Protein AF-A0AA44S5D1-F1 (afdb_monomer_lite)

InterPro domains:
  IPR006171 TOPRIM domain [PF01751] (2-95)
  IPR006171 TOPRIM domain [PS50880] (1-96)
  IPR013759 DNA topoisomerase, type IIA, subunit B, C-terminal [G3DSA:3.40.50.670] (1-96)
  IPR013760 DNA topoisomerase, type IIA-like domain superfamily [SSF56719] (1-96)

pLDDT: mean 89.93, std 7.05, range [59.97, 96.56]

Secondary structure (DSSP, 8-state):
-TTS-TTT-------SPPP-TTTS-HHHHTT-HHHHHHHHHH-S--GGG--GGG-S-S-EE----SSHHHHHHHHHHHHHHHHH-HHHHHTT-EE-

Foldseek 3Di:
DPPDPVVADDDDDDDDAQDQPVPDDPVVCVVDPRNVVVCVQQFPAKAPGDDPVRGPAQADEQDADPDPSRVNSVVSVVSRCCHIVVVCVVVPRYHD

Structure (mmCIF, N/CA/C/O backbone):
data_AF-A0AA44S5D1-F1
#
_entry.id   AF-A0AA44S5D1-F1
#
loop_
_atom_site.group_PDB
_atom_site.id
_atom_site.type_symbol
_atom_site.label_atom_id
_atom_site.label_alt_id
_atom_site.label_comp_id
_atom_site.label_asym_id
_atom_site.label_entity_id
_atom_site.label_seq_id
_atom_site.pdbx_PDB_ins_code
_atom_site.Cartn_x
_atom_site.Cartn_y
_atom_site.Cartn_z
_atom_site.occupancy
_atom_site.B_iso_or_equiv
_atom_site.auth_seq_id
_atom_site.auth_comp_id
_atom_site.auth_asym_id
_atom_site.auth_atom_id
_atom_site.pdbx_PDB_model_num
ATOM 1 N N . LYS A 1 1 ? 5.292 5.047 -18.216 1.00 59.97 1 LYS A N 1
ATOM 2 C CA . LYS A 1 1 ? 3.880 5.520 -18.319 1.00 59.97 1 LYS A CA 1
ATOM 3 C C . LYS A 1 1 ? 3.193 5.199 -19.661 1.00 59.97 1 LYS A C 1
ATOM 5 O O . LYS A 1 1 ? 1.981 5.347 -19.715 1.00 59.97 1 LYS A O 1
ATOM 10 N N . GLN A 1 2 ? 3.902 4.776 -20.719 1.00 71.38 2 GLN A N 1
ATOM 11 C CA . GLN A 1 2 ? 3.304 4.611 -22.059 1.00 71.38 2 GLN A CA 1
ATOM 12 C C . GLN A 1 2 ? 2.547 3.282 -22.279 1.00 71.38 2 GLN A C 1
ATOM 14 O O . GLN A 1 2 ? 1.691 3.233 -23.149 1.00 71.38 2 GLN A O 1
ATOM 19 N N . GLY A 1 3 ? 2.785 2.242 -21.467 1.00 84.88 3 GLY A N 1
ATOM 20 C CA . GLY A 1 3 ? 2.174 0.914 -21.656 1.00 84.88 3 GLY A CA 1
ATOM 21 C C . GLY A 1 3 ? 0.802 0.679 -21.010 1.00 84.88 3 GLY A C 1
ATOM 22 O O . GLY A 1 3 ? 0.286 -0.426 -21.102 1.00 84.88 3 GLY A O 1
ATOM 23 N N . ARG A 1 4 ? 0.207 1.674 -20.335 1.00 91.06 4 ARG A N 1
ATOM 24 C CA . ARG A 1 4 ? -1.077 1.491 -19.632 1.00 91.06 4 ARG A CA 1
ATOM 25 C C . ARG A 1 4 ? -2.270 1.879 -20.499 1.00 91.06 4 ARG A C 1
ATOM 27 O O . ARG A 1 4 ? -2.234 2.887 -21.209 1.00 91.06 4 ARG A O 1
ATOM 34 N N . ALA A 1 5 ? -3.384 1.184 -20.321 1.00 93.62 5 ALA A N 1
ATOM 35 C CA . ALA A 1 5 ? -4.683 1.599 -20.824 1.00 93.62 5 ALA A CA 1
ATOM 36 C C . ALA A 1 5 ? -5.216 2.785 -20.000 1.00 93.62 5 ALA A C 1
ATOM 38 O O . ALA A 1 5 ? -5.985 2.629 -19.054 1.00 93.62 5 ALA A O 1
ATOM 39 N N . ARG A 1 6 ? -4.820 4.008 -20.382 1.00 92.50 6 ARG A N 1
ATOM 40 C CA . ARG A 1 6 ? -5.115 5.257 -19.645 1.00 92.50 6 ARG A CA 1
ATOM 41 C C . ARG A 1 6 ? -6.597 5.533 -19.356 1.00 92.50 6 ARG A C 1
ATOM 43 O O . ARG A 1 6 ? -6.877 6.418 -18.563 1.00 92.50 6 ARG A O 1
ATOM 50 N N . LYS A 1 7 ? -7.518 4.837 -20.036 1.00 93.44 7 LYS A N 1
ATOM 51 C CA . LYS A 1 7 ? -8.968 4.971 -19.835 1.00 93.44 7 LYS A CA 1
ATOM 52 C C . LYS A 1 7 ? -9.419 4.448 -18.468 1.00 93.44 7 LYS A C 1
ATOM 54 O O . LYS A 1 7 ? -10.365 4.992 -17.926 1.00 93.44 7 LYS A O 1
ATOM 59 N N . PHE A 1 8 ? -8.765 3.408 -17.946 1.00 93.50 8 PHE A N 1
ATOM 60 C CA . PHE A 1 8 ? -9.173 2.747 -16.699 1.00 93.50 8 PHE A CA 1
ATOM 61 C C . PHE A 1 8 ? -7.999 2.360 -15.785 1.00 93.50 8 PHE A C 1
ATOM 63 O O . PHE A 1 8 ? -8.220 1.948 -14.655 1.00 93.50 8 PHE A O 1
ATOM 70 N N . GLN A 1 9 ? -6.749 2.488 -16.247 1.00 95.62 9 GLN A N 1
ATOM 71 C CA . GLN A 1 9 ? -5.562 2.185 -15.446 1.00 95.62 9 GLN A CA 1
ATOM 72 C C . GLN A 1 9 ? -4.883 3.466 -14.955 1.00 95.62 9 GLN A C 1
ATOM 74 O O . GLN A 1 9 ? -4.329 4.243 -15.747 1.00 95.62 9 GLN A O 1
ATOM 79 N N . ALA A 1 10 ? -4.864 3.641 -13.636 1.00 94.69 10 ALA A N 1
ATOM 80 C CA . ALA A 1 10 ? -4.005 4.597 -12.950 1.00 94.69 10 ALA A CA 1
ATOM 81 C C . ALA A 1 10 ? -2.639 3.964 -12.621 1.00 94.69 10 ALA A C 1
ATOM 83 O O . ALA A 1 10 ? -2.487 2.748 -12.609 1.00 94.69 10 ALA A O 1
ATOM 84 N N . ILE A 1 11 ? -1.615 4.796 -12.403 1.00 93.88 11 ILE A N 1
ATOM 85 C CA . ILE A 1 11 ? -0.318 4.345 -11.867 1.00 93.88 11 ILE A CA 1
ATOM 86 C C . ILE A 1 11 ? 0.065 5.309 -10.760 1.00 93.88 11 ILE A C 1
ATOM 88 O O . ILE A 1 11 ? 0.226 6.501 -11.040 1.00 93.88 11 ILE A O 1
ATOM 92 N N . LEU A 1 12 ? 0.266 4.764 -9.564 1.00 93.69 12 LEU A N 1
ATOM 93 C CA . LEU A 1 12 ? 0.838 5.454 -8.422 1.00 93.69 12 LEU A CA 1
ATOM 94 C C . LEU A 1 12 ? 2.282 4.960 -8.223 1.00 93.69 12 LEU A C 1
ATOM 96 O O . LEU A 1 12 ? 2.475 3.838 -7.761 1.00 93.69 12 LEU A O 1
ATOM 100 N N . PRO A 1 13 ? 3.302 5.734 -8.635 1.00 92.25 13 PRO A N 1
ATOM 101 C CA . PRO A 1 13 ? 4.686 5.360 -8.389 1.00 92.25 13 PRO A CA 1
ATOM 102 C C . PRO A 1 13 ? 5.035 5.626 -6.924 1.00 92.25 13 PRO A C 1
ATOM 104 O O . PRO A 1 13 ? 4.967 6.775 -6.493 1.00 92.25 13 PRO A O 1
ATOM 107 N N . LEU A 1 14 ? 5.450 4.590 -6.201 1.00 89.75 14 LEU A N 1
ATOM 108 C CA . LEU A 1 14 ? 5.967 4.738 -4.842 1.00 89.75 14 LEU A CA 1
ATOM 109 C C . LEU A 1 14 ? 7.444 5.122 -4.888 1.00 89.75 14 LEU A C 1
ATOM 111 O O . LEU A 1 14 ? 8.208 4.568 -5.686 1.00 89.75 14 LEU A O 1
ATOM 115 N N . ARG A 1 15 ? 7.859 6.076 -4.052 1.00 84.31 15 ARG A N 1
ATOM 116 C CA . ARG A 1 15 ? 9.266 6.488 -3.957 1.00 84.31 15 ARG A CA 1
ATOM 117 C C . ARG A 1 15 ? 9.883 6.024 -2.645 1.00 84.31 15 ARG A C 1
ATOM 119 O O . ARG A 1 15 ? 9.409 6.343 -1.561 1.00 84.31 15 ARG A O 1
ATOM 126 N N . GLY A 1 16 ? 11.011 5.325 -2.752 1.00 79.56 16 GLY A N 1
ATOM 127 C CA . GLY A 1 16 ? 11.739 4.817 -1.591 1.00 79.56 16 GLY A CA 1
ATOM 128 C C . GLY A 1 16 ? 11.056 3.621 -0.922 1.00 79.56 16 GLY A C 1
ATOM 129 O O . GLY A 1 16 ? 10.133 3.015 -1.462 1.00 79.56 16 GLY A O 1
ATOM 130 N N . LYS A 1 17 ? 11.557 3.239 0.258 1.00 80.38 17 LYS A N 1
ATOM 131 C CA . LYS A 1 17 ? 10.997 2.122 1.030 1.00 80.38 17 LYS A CA 1
ATOM 132 C C . LYS A 1 17 ? 9.743 2.587 1.768 1.00 80.38 17 LYS A C 1
ATOM 134 O O . LYS A 1 17 ? 9.800 3.545 2.537 1.00 80.38 17 LYS A O 1
ATOM 139 N N . VAL A 1 18 ? 8.634 1.879 1.555 1.00 89.19 18 VAL A N 1
ATOM 140 C CA . VAL A 1 18 ? 7.369 2.102 2.271 1.00 89.19 18 VAL A CA 1
ATOM 141 C C . VAL A 1 18 ? 7.607 1.966 3.779 1.00 89.19 18 VAL A C 1
ATOM 143 O O . VAL A 1 18 ? 8.341 1.085 4.230 1.00 89.19 18 VAL A O 1
ATOM 146 N N . ILE A 1 19 ? 7.006 2.846 4.580 1.00 93.19 19 ILE A N 1
ATOM 147 C CA . ILE A 1 19 ? 7.129 2.773 6.038 1.00 93.19 19 ILE A CA 1
ATOM 148 C C . ILE A 1 19 ? 6.536 1.455 6.556 1.00 93.19 19 ILE A C 1
ATOM 150 O O . ILE A 1 19 ? 5.444 1.046 6.165 1.00 93.19 19 ILE A O 1
ATOM 154 N N . ASN A 1 20 ? 7.240 0.779 7.466 1.00 94.31 20 ASN A N 1
ATOM 155 C CA . ASN A 1 20 ? 6.706 -0.417 8.108 1.00 94.31 20 ASN A CA 1
ATOM 156 C C . ASN A 1 20 ? 5.631 -0.025 9.129 1.00 94.31 20 ASN A C 1
ATOM 158 O O . ASN A 1 20 ? 5.932 0.343 10.266 1.00 94.31 20 ASN A O 1
ATOM 162 N N . THR A 1 21 ? 4.372 -0.148 8.725 1.00 93.50 21 THR A N 1
ATOM 163 C CA . THR A 1 21 ? 3.207 0.247 9.522 1.00 93.50 21 THR A CA 1
ATOM 164 C C . THR A 1 21 ? 2.920 -0.672 10.712 1.00 93.50 21 THR A C 1
ATOM 166 O O . THR A 1 21 ? 2.157 -0.301 11.598 1.00 93.50 21 THR A O 1
ATOM 169 N N . ALA A 1 22 ? 3.550 -1.849 10.791 1.00 93.06 22 ALA A N 1
ATOM 170 C CA . ALA A 1 22 ? 3.487 -2.687 11.988 1.00 93.06 22 ALA A CA 1
ATOM 171 C C . ALA A 1 22 ? 4.412 -2.184 13.110 1.00 93.06 22 ALA A C 1
ATOM 173 O O . ALA A 1 22 ? 4.145 -2.451 14.279 1.00 93.06 22 ALA A O 1
ATOM 174 N N . LYS A 1 23 ? 5.497 -1.473 12.767 1.00 93.69 23 LYS A N 1
ATOM 175 C CA . LYS A 1 23 ? 6.474 -0.938 13.735 1.00 93.69 23 LYS A CA 1
ATOM 176 C C . LYS A 1 23 ? 6.316 0.559 13.996 1.00 93.69 23 LYS A C 1
ATOM 178 O O . LYS A 1 23 ? 6.664 1.024 15.079 1.00 93.69 23 LYS A O 1
ATOM 183 N N . ALA A 1 24 ? 5.854 1.316 13.005 1.00 94.06 24 ALA A N 1
ATOM 184 C CA . ALA A 1 24 ? 5.701 2.760 13.105 1.00 94.06 24 ALA A CA 1
ATOM 185 C C . ALA A 1 24 ? 4.505 3.151 13.985 1.00 94.06 24 ALA A C 1
ATOM 187 O O . ALA A 1 24 ? 3.494 2.450 14.046 1.00 94.06 24 ALA A O 1
ATOM 188 N N . LYS A 1 25 ? 4.607 4.302 14.657 1.00 92.56 25 LYS A N 1
ATOM 189 C CA . LYS A 1 25 ? 3.486 4.863 15.417 1.00 92.56 25 LYS A CA 1
ATOM 190 C C . LYS A 1 25 ? 2.476 5.482 14.455 1.00 92.56 25 LYS A C 1
ATOM 192 O O . LYS A 1 25 ? 2.857 6.020 13.418 1.00 92.56 25 LYS A O 1
ATOM 197 N N . MET A 1 26 ? 1.199 5.498 14.842 1.00 87.44 26 MET A N 1
ATOM 198 C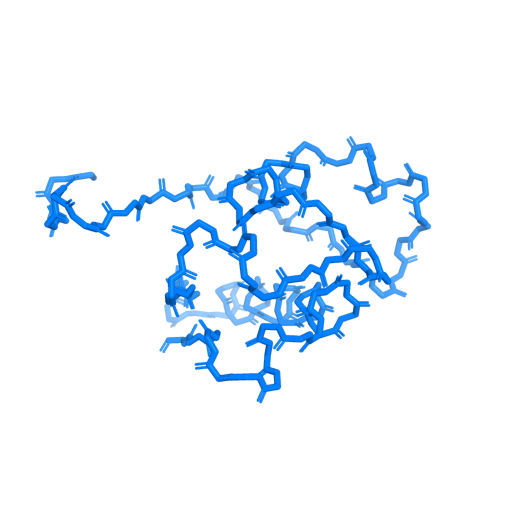 CA . MET A 1 26 ? 0.122 6.097 14.038 1.00 87.44 26 MET A CA 1
ATOM 199 C C . MET A 1 26 ? 0.449 7.528 13.583 1.00 87.44 26 MET A C 1
ATOM 201 O O . MET A 1 26 ? 0.261 7.866 12.421 1.00 87.44 26 MET A O 1
ATOM 205 N N . ALA A 1 27 ? 1.006 8.351 14.477 1.00 89.50 27 ALA A N 1
ATOM 206 C CA . ALA A 1 27 ? 1.384 9.726 14.159 1.00 89.50 27 ALA A CA 1
ATOM 207 C C . ALA A 1 27 ? 2.451 9.828 13.052 1.00 89.50 27 ALA A C 1
ATOM 209 O O . ALA A 1 27 ? 2.430 10.786 12.287 1.00 89.50 27 ALA A O 1
ATOM 210 N N . ASP A 1 2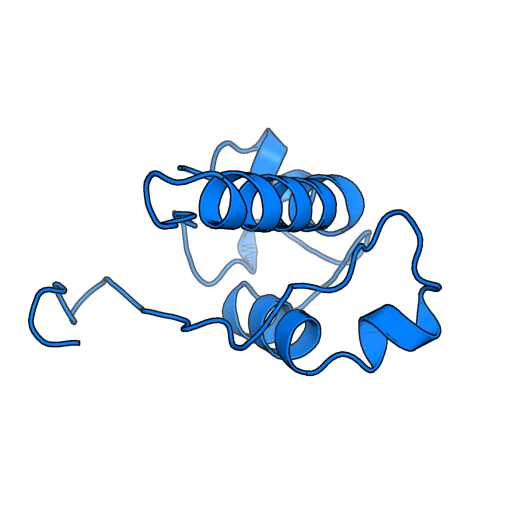8 ? 3.363 8.859 12.954 1.00 92.44 28 ASP A N 1
ATOM 211 C CA . ASP A 1 28 ? 4.403 8.835 11.920 1.00 92.44 28 ASP A CA 1
ATOM 212 C C . ASP A 1 28 ? 3.843 8.312 10.593 1.00 92.44 28 ASP A C 1
ATOM 214 O O . ASP A 1 28 ? 4.191 8.813 9.527 1.00 92.44 28 ASP A O 1
ATOM 218 N N . ILE A 1 29 ? 2.923 7.344 10.662 1.00 90.69 29 ILE A N 1
ATOM 219 C CA . ILE A 1 29 ? 2.215 6.796 9.498 1.00 90.69 29 ILE A CA 1
ATOM 220 C C . ILE A 1 29 ? 1.377 7.889 8.825 1.00 90.69 29 ILE A C 1
ATOM 222 O O . ILE A 1 29 ? 1.492 8.080 7.620 1.00 90.69 29 ILE A O 1
ATOM 226 N N . LEU A 1 30 ? 0.611 8.659 9.604 1.00 85.81 30 LEU A N 1
ATOM 227 C CA . LEU A 1 30 ? -0.208 9.771 9.101 1.00 85.81 30 LEU A CA 1
ATOM 228 C C . LEU A 1 30 ? 0.616 10.977 8.625 1.00 85.81 30 LEU A C 1
ATOM 230 O O . LEU A 1 30 ? 0.092 11.848 7.940 1.00 85.81 30 LEU A O 1
ATOM 234 N N . LYS A 1 31 ? 1.901 11.062 8.982 1.00 90.62 31 LYS A N 1
ATOM 235 C CA . LYS A 1 31 ? 2.825 12.073 8.443 1.00 90.62 31 LYS A CA 1
ATOM 236 C C . LYS A 1 31 ? 3.544 11.599 7.183 1.00 90.62 31 LYS A C 1
ATOM 238 O O . LYS A 1 31 ? 4.200 12.405 6.529 1.00 90.62 31 LYS A O 1
ATOM 243 N N . ASN A 1 32 ? 3.461 10.313 6.848 1.00 92.06 32 ASN A N 1
ATOM 244 C CA . ASN A 1 32 ? 4.154 9.769 5.696 1.00 92.06 32 ASN A CA 1
ATOM 245 C C . ASN A 1 32 ? 3.415 10.137 4.401 1.00 92.06 32 ASN A C 1
ATOM 247 O O . ASN A 1 32 ? 2.258 9.770 4.202 1.00 92.06 32 ASN A O 1
ATOM 251 N N . GLU A 1 33 ? 4.103 10.848 3.509 1.00 91.12 33 GLU A N 1
ATOM 252 C CA . GLU A 1 33 ? 3.524 11.339 2.254 1.00 91.12 33 GLU A CA 1
ATOM 253 C C . GLU A 1 33 ? 3.065 10.206 1.326 1.00 91.12 33 GLU A C 1
ATOM 255 O O . GLU A 1 33 ? 2.005 10.320 0.714 1.00 91.12 33 GLU A O 1
ATOM 260 N N . GLU A 1 34 ? 3.804 9.095 1.256 1.00 90.75 34 GLU A N 1
ATOM 261 C CA . GLU A 1 34 ? 3.456 7.946 0.407 1.00 90.75 34 GLU A CA 1
ATOM 262 C C . GLU A 1 34 ? 2.187 7.249 0.916 1.00 90.75 34 GLU A C 1
ATOM 264 O O . GLU A 1 34 ? 1.274 6.979 0.136 1.00 90.75 34 GLU A O 1
ATOM 269 N N . ILE A 1 35 ? 2.079 7.025 2.233 1.00 91.00 35 ILE A N 1
ATOM 270 C CA . ILE A 1 35 ? 0.864 6.474 2.854 1.00 91.00 35 ILE A CA 1
ATOM 271 C C . ILE A 1 35 ? -0.335 7.402 2.623 1.00 91.00 35 ILE A C 1
ATOM 273 O O . ILE A 1 35 ? -1.380 6.942 2.166 1.00 91.00 35 ILE A O 1
ATOM 277 N N . ASN A 1 36 ? -0.184 8.704 2.879 1.00 89.69 36 ASN A N 1
ATOM 278 C CA . ASN A 1 36 ? -1.258 9.678 2.666 1.00 89.69 36 ASN A CA 1
ATOM 279 C C . ASN A 1 36 ? -1.694 9.741 1.202 1.00 89.69 36 ASN A C 1
ATOM 281 O O . ASN A 1 36 ? -2.887 9.804 0.909 1.00 89.69 36 ASN A O 1
ATOM 285 N N . THR A 1 37 ? -0.736 9.679 0.278 1.00 91.50 37 THR A N 1
ATOM 286 C CA . THR A 1 37 ? -1.025 9.658 -1.156 1.00 91.50 37 THR A CA 1
ATOM 287 C C . THR A 1 37 ? -1.780 8.388 -1.536 1.00 91.50 37 THR A C 1
ATOM 289 O O . THR A 1 37 ? -2.745 8.471 -2.294 1.00 91.50 37 THR A O 1
ATOM 292 N N . MET A 1 38 ? -1.398 7.222 -1.002 1.00 91.62 38 MET A N 1
ATOM 293 C CA . MET A 1 38 ? -2.136 5.975 -1.226 1.00 91.62 38 MET A CA 1
ATOM 294 C C . MET A 1 38 ? -3.572 6.073 -0.719 1.00 91.62 38 MET A C 1
ATOM 296 O O . MET A 1 38 ? -4.485 5.819 -1.497 1.00 91.62 38 MET A O 1
ATOM 300 N N . ILE A 1 39 ? -3.771 6.495 0.533 1.00 89.44 39 ILE A N 1
ATOM 301 C CA . ILE A 1 39 ? -5.102 6.670 1.134 1.00 89.44 39 ILE A CA 1
ATOM 302 C C . ILE A 1 39 ? -5.959 7.573 0.247 1.00 89.44 39 ILE A C 1
ATOM 304 O O . ILE A 1 39 ? -7.014 7.160 -0.219 1.00 89.44 39 ILE A O 1
ATOM 308 N N . TYR A 1 40 ? -5.455 8.765 -0.078 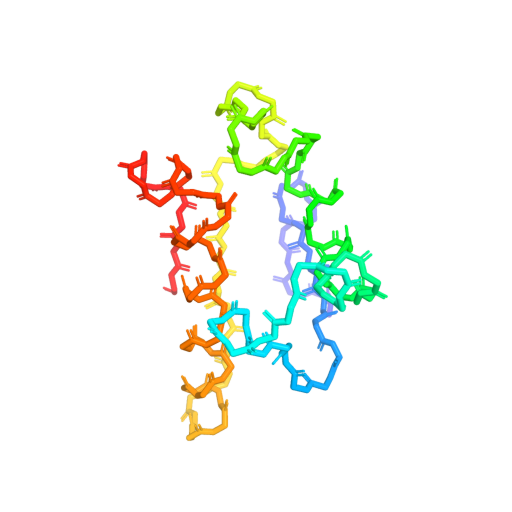1.00 89.38 40 TYR A N 1
ATOM 309 C CA . TYR A 1 40 ? -6.175 9.732 -0.902 1.00 89.38 40 TYR A CA 1
ATOM 310 C C . TYR A 1 40 ? -6.583 9.168 -2.272 1.00 89.38 40 TYR A C 1
ATOM 312 O O . TYR A 1 40 ? -7.677 9.447 -2.757 1.00 89.38 40 TYR A O 1
ATOM 320 N N . ASN A 1 41 ? -5.716 8.371 -2.906 1.00 90.81 41 ASN A N 1
ATOM 321 C CA . ASN A 1 41 ? -6.024 7.771 -4.202 1.00 90.81 41 ASN A CA 1
ATOM 322 C C . ASN A 1 41 ? -7.013 6.608 -4.084 1.00 90.81 41 ASN A C 1
ATOM 324 O O . ASN A 1 41 ? -7.872 6.478 -4.949 1.00 90.81 41 ASN A O 1
ATOM 328 N N . ILE A 1 42 ? -6.903 5.768 -3.056 1.00 90.38 42 ILE A N 1
ATOM 329 C CA . ILE A 1 42 ? -7.769 4.596 -2.873 1.00 90.38 42 ILE A CA 1
ATOM 330 C C . ILE A 1 42 ? -9.214 5.020 -2.610 1.00 90.38 42 ILE A C 1
ATOM 332 O O . ILE A 1 42 ? -10.121 4.418 -3.173 1.00 90.38 42 ILE A O 1
ATOM 336 N N . GLY A 1 43 ? -9.417 6.065 -1.816 1.00 84.31 43 GLY A N 1
ATOM 337 C CA . GLY A 1 43 ? -10.734 6.560 -1.426 1.00 84.31 43 GLY A CA 1
ATOM 338 C C . GLY A 1 43 ? -10.659 7.239 -0.058 1.00 84.31 43 GLY A C 1
ATOM 339 O O . GLY A 1 43 ? -9.735 6.963 0.711 1.00 84.31 43 GLY A O 1
ATOM 340 N N . PRO A 1 44 ? -11.577 8.163 0.262 1.00 70.38 44 PRO A N 1
ATOM 341 C CA . PRO A 1 44 ? -11.611 8.778 1.582 1.00 70.38 44 PRO A CA 1
ATOM 342 C C . PRO A 1 44 ? -11.852 7.720 2.673 1.00 70.38 44 PRO A C 1
ATOM 344 O O . PRO A 1 44 ? -12.621 6.784 2.488 1.00 70.38 44 PRO A O 1
ATOM 347 N N . GLY A 1 45 ? -11.196 7.888 3.823 1.00 68.50 45 GLY A N 1
ATOM 348 C CA . GLY A 1 45 ? -11.326 6.989 4.975 1.00 68.50 45 GLY A CA 1
ATOM 349 C C . GLY A 1 45 ? -10.106 6.087 5.194 1.00 68.50 45 GLY A C 1
ATOM 350 O O . GLY A 1 45 ? -9.403 5.696 4.266 1.00 68.50 45 GLY A O 1
ATOM 351 N N . VAL A 1 46 ? -9.820 5.783 6.462 1.00 69.19 46 VAL A N 1
ATOM 352 C CA . VAL A 1 46 ? -8.768 4.843 6.884 1.00 69.19 46 VAL A CA 1
ATOM 353 C C . VAL A 1 46 ? -9.268 4.091 8.106 1.00 69.19 46 VAL A C 1
ATOM 355 O O . VAL A 1 46 ? -9.863 4.680 9.006 1.00 69.19 46 VAL A O 1
ATOM 358 N N . GLY A 1 47 ? -8.970 2.800 8.192 1.00 72.31 47 GLY A N 1
ATOM 359 C CA . GLY A 1 47 ? -9.314 1.992 9.352 1.00 72.31 47 GLY A CA 1
ATOM 360 C C . GLY A 1 47 ? -10.820 1.790 9.463 1.00 72.31 47 GLY A C 1
ATOM 361 O O . GLY A 1 47 ? -11.425 1.201 8.574 1.00 72.31 47 GLY A O 1
ATOM 362 N N . ALA A 1 48 ? -11.406 2.243 10.573 1.00 72.88 48 ALA A N 1
ATOM 363 C CA . ALA A 1 48 ? -12.821 2.029 10.877 1.00 72.88 48 ALA A CA 1
ATOM 364 C C . ALA A 1 48 ? -13.771 2.887 10.025 1.00 72.88 48 ALA A C 1
ATOM 366 O O . ALA A 1 48 ? -14.928 2.516 9.866 1.00 72.88 48 ALA A O 1
ATOM 367 N N . ASP A 1 49 ? -13.277 3.994 9.466 1.00 76.00 49 ASP A N 1
ATOM 368 C CA . ASP A 1 49 ? -14.088 4.955 8.710 1.00 76.00 49 ASP A CA 1
ATOM 369 C C . ASP A 1 49 ? -14.067 4.694 7.193 1.00 76.00 49 ASP A C 1
ATOM 371 O O . ASP A 1 49 ? -14.606 5.483 6.425 1.00 76.00 49 ASP A O 1
ATOM 375 N N . PHE A 1 50 ? -13.396 3.629 6.738 1.00 82.19 50 PHE A N 1
ATOM 376 C CA . PHE A 1 50 ? -13.304 3.300 5.316 1.00 82.19 50 PHE A CA 1
ATOM 377 C C . PHE A 1 50 ? -14.448 2.370 4.885 1.00 82.19 50 PHE A C 1
ATOM 379 O O . PHE A 1 50 ? -14.553 1.244 5.383 1.00 82.19 50 PHE A O 1
ATOM 386 N N . SER A 1 51 ? -15.248 2.817 3.912 1.00 83.75 51 SER A N 1
ATOM 387 C CA . SER A 1 51 ? -16.293 2.019 3.259 1.00 83.75 51 SER A CA 1
ATOM 388 C C . SER A 1 51 ? -15.834 1.536 1.886 1.00 83.75 51 SER A C 1
ATOM 390 O O . SER A 1 51 ? -15.136 2.248 1.167 1.00 83.75 51 SER A O 1
ATOM 392 N N . ILE A 1 52 ? -16.239 0.326 1.494 1.00 87.00 52 ILE A N 1
ATOM 393 C CA . ILE A 1 52 ? -15.870 -0.238 0.187 1.00 87.00 52 ILE A CA 1
ATOM 394 C C . ILE A 1 52 ? -16.515 0.542 -0.969 1.00 87.00 52 ILE A C 1
ATOM 396 O O . ILE A 1 52 ? -15.940 0.660 -2.047 1.00 87.00 52 ILE A O 1
ATOM 400 N N . GLU A 1 53 ? -17.685 1.124 -0.722 1.00 86.94 53 GLU A N 1
ATOM 401 C CA . GLU A 1 53 ? -18.459 1.926 -1.667 1.00 86.94 53 GLU A CA 1
ATOM 402 C C . GLU A 1 53 ? -17.759 3.242 -2.030 1.00 86.94 53 GLU A C 1
ATOM 404 O O . GLU A 1 53 ? -17.997 3.780 -3.110 1.00 86.94 53 GLU A O 1
ATOM 409 N N . ASP A 1 54 ? -16.869 3.727 -1.160 1.00 83.31 54 ASP A N 1
ATOM 410 C CA . ASP A 1 54 ? -16.087 4.949 -1.362 1.00 83.31 54 ASP A CA 1
ATOM 411 C C . ASP A 1 54 ? -14.758 4.687 -2.097 1.00 83.31 54 ASP A C 1
ATOM 413 O O . ASP A 1 54 ? -13.981 5.614 -2.350 1.00 83.31 54 ASP A O 1
ATOM 417 N N . ALA A 1 55 ? -14.467 3.429 -2.450 1.00 91.00 55 ALA A N 1
ATOM 418 C CA . ALA A 1 55 ? -13.251 3.074 -3.164 1.00 91.00 55 ALA A CA 1
ATOM 419 C C . ALA A 1 55 ? -13.276 3.605 -4.609 1.00 91.00 55 ALA A C 1
ATOM 421 O O . ALA A 1 55 ? -14.143 3.276 -5.417 1.00 91.00 55 ALA A O 1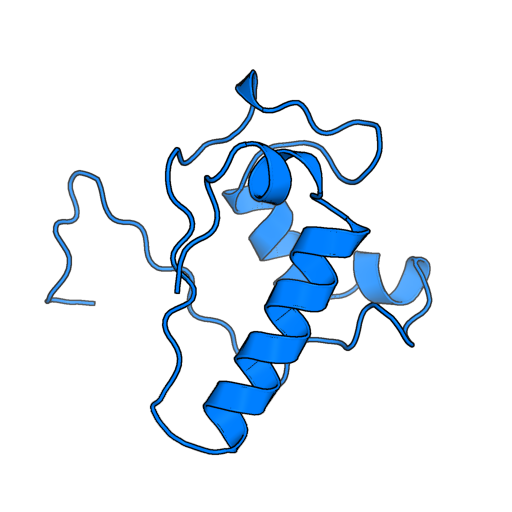
ATOM 422 N N . ASN A 1 56 ? -12.246 4.362 -4.982 1.00 92.94 56 ASN A N 1
ATOM 423 C CA . ASN A 1 56 ? -12.066 4.886 -6.339 1.00 92.94 56 ASN A CA 1
ATOM 424 C C . ASN A 1 56 ? -11.693 3.798 -7.361 1.00 92.94 56 ASN A C 1
ATOM 426 O O . ASN A 1 56 ? -11.761 4.031 -8.571 1.00 92.94 56 ASN A O 1
ATOM 430 N N . TYR A 1 57 ? -11.240 2.632 -6.890 1.00 94.25 57 TYR A N 1
ATOM 431 C CA . TYR A 1 57 ? -10.754 1.544 -7.730 1.00 94.25 57 TYR A CA 1
ATOM 432 C C . TYR A 1 57 ? -11.294 0.196 -7.253 1.00 94.25 57 TYR A C 1
ATOM 434 O O . TYR A 1 57 ? -11.070 -0.199 -6.115 1.00 94.25 57 TYR A O 1
ATOM 442 N N . ASP A 1 58 ? -11.890 -0.555 -8.180 1.00 93.69 58 ASP A N 1
ATOM 443 C CA . ASP A 1 58 ? -12.280 -1.957 -7.971 1.00 93.69 58 ASP A CA 1
ATOM 444 C C . ASP A 1 58 ? -11.064 -2.893 -7.856 1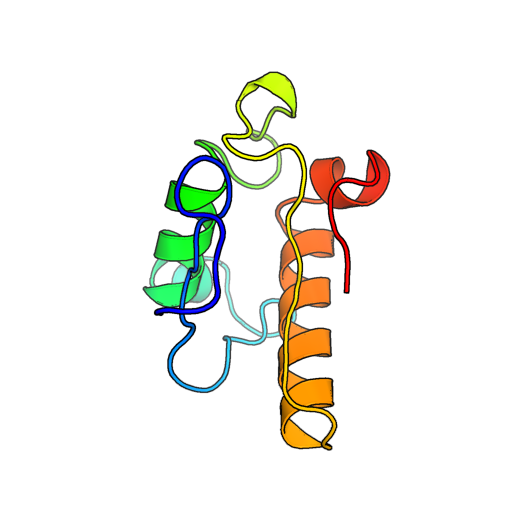.00 93.69 58 ASP A C 1
ATOM 446 O O . ASP A 1 58 ? -11.141 -3.975 -7.285 1.00 93.69 58 ASP A O 1
ATOM 450 N N . LYS A 1 59 ? -9.912 -2.506 -8.418 1.00 95.31 59 LYS A N 1
ATOM 451 C CA . LYS A 1 59 ? -8.700 -3.332 -8.396 1.00 95.31 59 LYS A CA 1
ATOM 452 C C . LYS A 1 59 ? -7.483 -2.506 -8.038 1.00 95.31 59 LYS A C 1
ATOM 454 O O . LYS A 1 59 ? -7.106 -1.587 -8.766 1.00 95.31 59 LYS A O 1
ATOM 459 N N . ILE A 1 60 ? -6.832 -2.902 -6.955 1.00 95.69 60 ILE A N 1
ATOM 460 C CA . ILE A 1 60 ? -5.526 -2.416 -6.532 1.00 95.69 60 ILE A CA 1
ATOM 461 C C . ILE A 1 60 ? -4.516 -3.506 -6.860 1.00 95.69 60 ILE A C 1
ATOM 463 O O . ILE A 1 60 ? -4.598 -4.601 -6.319 1.00 95.69 60 ILE A O 1
ATOM 467 N N . ILE A 1 61 ? -3.569 -3.214 -7.749 1.00 96.56 61 ILE A N 1
ATOM 468 C CA . ILE A 1 61 ? -2.559 -4.179 -8.198 1.00 96.56 61 ILE A CA 1
ATOM 469 C C . ILE A 1 61 ? -1.194 -3.738 -7.669 1.00 96.56 61 ILE A C 1
ATOM 471 O O . ILE A 1 61 ? -0.713 -2.654 -8.015 1.00 96.56 61 ILE A O 1
ATOM 475 N N . ILE A 1 62 ? -0.575 -4.571 -6.833 1.00 95.62 62 ILE A N 1
ATOM 476 C CA . ILE A 1 62 ? 0.769 -4.359 -6.296 1.00 95.62 62 ILE A CA 1
ATOM 477 C C . ILE A 1 62 ? 1.782 -4.907 -7.298 1.00 95.62 62 ILE A C 1
ATOM 479 O O . ILE A 1 62 ? 2.096 -6.089 -7.308 1.00 95.62 62 ILE A O 1
ATOM 483 N N . MET A 1 63 ? 2.323 -4.020 -8.127 1.00 94.88 63 MET A N 1
ATOM 484 C CA . MET A 1 63 ? 3.307 -4.384 -9.143 1.00 94.88 63 MET A CA 1
ATOM 485 C C . MET A 1 63 ? 4.710 -3.953 -8.702 1.00 94.88 63 MET A C 1
ATOM 487 O O . MET A 1 63 ? 5.047 -2.769 -8.766 1.00 94.88 63 MET A O 1
ATOM 491 N N . THR A 1 64 ? 5.517 -4.912 -8.251 1.00 93.12 64 THR A N 1
ATOM 492 C CA . THR A 1 64 ? 6.920 -4.720 -7.840 1.00 93.12 64 THR A CA 1
ATOM 493 C C . THR A 1 64 ? 7.873 -5.525 -8.719 1.00 93.12 64 THR A C 1
ATOM 495 O O . THR A 1 64 ? 7.455 -6.480 -9.372 1.00 93.12 64 THR A O 1
ATOM 498 N N . ASP A 1 65 ? 9.160 -5.183 -8.691 1.00 93.19 65 ASP A N 1
ATOM 499 C CA . ASP A 1 65 ? 10.190 -5.942 -9.401 1.00 93.19 65 ASP A CA 1
ATOM 500 C C . ASP A 1 65 ? 10.327 -7.383 -8.863 1.00 93.19 65 ASP A C 1
ATOM 502 O O . ASP A 1 65 ? 10.091 -7.631 -7.674 1.00 93.19 65 ASP A O 1
ATOM 506 N N . PRO A 1 66 ? 10.700 -8.354 -9.720 1.00 94.31 66 PRO A N 1
ATOM 507 C CA . PRO A 1 66 ? 10.835 -9.764 -9.356 1.00 94.31 66 PRO A CA 1
ATOM 508 C C . PRO A 1 66 ? 12.172 -10.049 -8.645 1.00 94.31 66 PRO A C 1
ATOM 510 O O . PRO A 1 66 ? 12.912 -10.956 -9.026 1.00 94.31 66 PRO A O 1
ATOM 513 N N . ASP A 1 67 ? 12.495 -9.262 -7.622 1.00 95.50 67 ASP A N 1
ATOM 514 C CA . ASP A 1 67 ? 13.709 -9.387 -6.818 1.00 95.50 67 ASP A CA 1
ATOM 515 C C . ASP A 1 67 ? 13.415 -9.309 -5.306 1.00 95.50 67 ASP A C 1
ATOM 517 O O . ASP A 1 67 ? 12.267 -9.236 -4.854 1.00 95.50 67 ASP A O 1
ATOM 521 N N . THR A 1 68 ? 14.469 -9.378 -4.492 1.00 94.81 68 THR A N 1
ATOM 522 C CA . THR A 1 68 ? 14.350 -9.382 -3.029 1.00 94.81 68 THR A CA 1
ATOM 523 C C . THR A 1 68 ? 13.867 -8.052 -2.454 1.00 94.81 68 THR A C 1
ATOM 525 O O . THR A 1 68 ? 13.182 -8.049 -1.429 1.00 94.81 68 THR A O 1
ATOM 528 N N . ASP A 1 69 ? 14.207 -6.924 -3.082 1.00 91.94 69 ASP A N 1
ATOM 529 C CA . ASP A 1 69 ? 13.749 -5.609 -2.629 1.00 91.94 69 ASP A CA 1
ATOM 530 C C . ASP A 1 69 ? 12.273 -5.397 -3.000 1.00 91.94 69 ASP A C 1
ATOM 532 O O . ASP A 1 69 ? 11.501 -4.897 -2.176 1.00 91.94 69 ASP A O 1
ATOM 536 N N . GLY A 1 70 ? 11.848 -5.871 -4.175 1.00 93.12 70 GLY A N 1
ATOM 537 C CA . GLY A 1 70 ? 10.449 -5.940 -4.584 1.00 93.12 70 GLY A CA 1
ATOM 538 C C . GLY A 1 70 ? 9.612 -6.780 -3.621 1.00 93.12 70 GLY A C 1
ATOM 539 O O . GLY A 1 70 ? 8.605 -6.295 -3.104 1.00 93.12 70 GLY A O 1
ATOM 540 N N . ALA A 1 71 ? 10.075 -7.983 -3.262 1.00 94.12 71 ALA A N 1
ATOM 541 C CA . ALA A 1 71 ? 9.422 -8.829 -2.256 1.00 94.12 71 ALA A CA 1
ATOM 542 C C . ALA A 1 71 ? 9.302 -8.147 -0.876 1.00 94.12 71 ALA A C 1
ATOM 544 O O . ALA A 1 71 ? 8.301 -8.307 -0.165 1.00 94.12 71 ALA A O 1
ATOM 545 N N . HIS A 1 72 ? 10.296 -7.341 -0.492 1.00 93.81 72 HIS A N 1
ATOM 546 C CA . HIS A 1 72 ? 10.244 -6.566 0.744 1.00 93.81 72 HIS A CA 1
ATOM 547 C C . HIS A 1 72 ? 9.201 -5.439 0.675 1.00 93.81 72 HIS A C 1
ATOM 549 O O . HIS A 1 72 ? 8.385 -5.318 1.591 1.00 93.81 72 HIS A O 1
ATOM 555 N N . ILE A 1 73 ? 9.168 -4.652 -0.407 1.00 94.19 73 ILE A N 1
ATOM 556 C CA . ILE A 1 73 ? 8.151 -3.604 -0.622 1.00 94.19 73 ILE A CA 1
ATOM 557 C C . ILE A 1 73 ? 6.748 -4.211 -0.632 1.00 94.19 73 ILE A C 1
ATOM 559 O O . ILE A 1 73 ? 5.842 -3.705 0.029 1.00 94.19 73 ILE A O 1
ATOM 563 N N . HIS A 1 74 ? 6.590 -5.333 -1.324 1.00 93.38 74 HIS A N 1
ATOM 564 C CA . HIS A 1 74 ? 5.350 -6.088 -1.398 1.00 93.38 74 HIS A CA 1
ATOM 565 C C . HIS A 1 74 ? 4.843 -6.473 0.005 1.00 93.38 74 HIS A C 1
ATOM 567 O O . HIS A 1 74 ? 3.697 -6.187 0.355 1.00 93.38 74 HIS A O 1
ATOM 573 N N . THR A 1 75 ? 5.714 -7.008 0.865 1.00 95.19 75 THR A N 1
ATOM 574 C CA . THR A 1 75 ? 5.360 -7.342 2.256 1.00 95.19 75 THR A CA 1
ATOM 575 C C . THR A 1 75 ? 4.920 -6.112 3.061 1.00 95.19 75 THR A C 1
ATOM 577 O O . THR A 1 75 ? 3.963 -6.178 3.839 1.00 95.19 75 THR A O 1
ATOM 580 N N . LEU A 1 76 ? 5.590 -4.970 2.878 1.00 95.62 76 LEU A N 1
ATOM 581 C CA . LEU A 1 76 ? 5.250 -3.719 3.566 1.00 95.62 76 LEU A CA 1
ATOM 582 C C . LEU A 1 76 ? 3.874 -3.191 3.137 1.00 95.62 76 LEU A C 1
ATOM 584 O O . LEU A 1 76 ? 3.087 -2.771 3.988 1.00 95.62 76 LEU A O 1
ATOM 588 N N . LEU A 1 77 ? 3.559 -3.269 1.843 1.00 95.44 77 LEU A N 1
ATOM 589 C CA . LEU A 1 77 ? 2.261 -2.866 1.303 1.00 95.44 77 LEU A CA 1
ATOM 590 C C . LEU A 1 77 ? 1.133 -3.772 1.791 1.00 95.44 77 LEU A C 1
ATOM 592 O O . LEU A 1 77 ? 0.130 -3.265 2.288 1.00 95.44 77 LEU A O 1
ATOM 596 N N . LEU A 1 78 ? 1.310 -5.096 1.740 1.00 95.25 78 LEU A N 1
ATOM 597 C CA . LEU A 1 78 ? 0.322 -6.033 2.285 1.00 95.25 78 LEU A CA 1
ATOM 598 C C . LEU A 1 78 ? 0.076 -5.788 3.776 1.00 95.25 78 LEU A C 1
ATOM 600 O O . LEU A 1 78 ? -1.066 -5.812 4.229 1.00 95.25 78 LEU A O 1
ATOM 604 N N . THR A 1 79 ? 1.133 -5.484 4.532 1.00 95.56 79 THR A N 1
ATOM 605 C CA . THR A 1 79 ? 1.012 -5.129 5.952 1.00 95.56 79 THR A CA 1
ATOM 606 C C . THR A 1 79 ? 0.166 -3.868 6.145 1.00 95.56 79 THR A C 1
ATOM 608 O O . THR A 1 79 ? -0.687 -3.834 7.031 1.00 95.56 79 THR A O 1
ATOM 611 N N . PHE A 1 80 ? 0.367 -2.837 5.319 1.00 93.62 80 PHE A N 1
ATOM 612 C CA . PHE A 1 80 ? -0.455 -1.626 5.341 1.00 93.62 80 PHE A CA 1
ATOM 613 C C . PHE A 1 80 ? -1.922 -1.921 5.008 1.00 93.62 80 PHE A C 1
ATOM 615 O O . PHE A 1 80 ? -2.789 -1.602 5.824 1.00 93.62 80 PHE A O 1
ATOM 622 N N . PHE A 1 81 ? -2.199 -2.576 3.877 1.00 93.38 81 PHE A N 1
ATOM 623 C CA . PHE A 1 81 ? -3.566 -2.901 3.465 1.00 93.38 81 PHE A CA 1
ATOM 624 C C . PHE A 1 81 ? -4.286 -3.736 4.522 1.00 93.38 81 PHE A C 1
ATOM 626 O O . PHE A 1 81 ? -5.378 -3.380 4.947 1.00 93.38 81 PHE A O 1
ATOM 633 N N . TYR A 1 82 ? -3.646 -4.782 5.041 1.00 93.00 82 TYR A N 1
ATOM 634 C CA . TYR A 1 82 ? -4.266 -5.645 6.041 1.00 93.00 82 TYR A CA 1
ATOM 635 C C . TYR A 1 82 ? -4.569 -4.925 7.365 1.00 93.00 82 TYR A C 1
ATOM 637 O O . TYR A 1 82 ? -5.574 -5.215 8.012 1.00 93.00 82 TYR A O 1
ATOM 645 N N . ARG A 1 83 ? -3.714 -3.988 7.799 1.00 90.44 83 ARG A N 1
ATOM 646 C CA . ARG A 1 83 ? -3.887 -3.299 9.091 1.00 90.44 83 ARG A CA 1
ATOM 647 C C . ARG A 1 83 ? -4.810 -2.085 9.028 1.00 90.44 83 ARG A C 1
ATOM 649 O O . ARG A 1 83 ? -5.465 -1.799 10.025 1.00 90.44 83 ARG A O 1
ATOM 656 N N . TYR A 1 84 ? -4.826 -1.366 7.908 1.00 89.19 84 TYR A N 1
ATOM 657 C CA . TYR A 1 84 ? -5.481 -0.057 7.802 1.00 89.19 84 TYR A CA 1
ATOM 658 C C . TYR A 1 84 ? -6.621 -0.019 6.790 1.00 89.19 84 TYR A C 1
ATOM 660 O O . TYR A 1 84 ? -7.458 0.868 6.882 1.00 89.19 84 TYR A O 1
ATOM 668 N N . ILE A 1 85 ? -6.674 -0.954 5.840 1.00 88.62 85 ILE A N 1
ATOM 669 C CA . ILE A 1 85 ? -7.713 -1.006 4.802 1.00 88.62 85 ILE A CA 1
ATOM 670 C C . ILE A 1 85 ? -8.135 -2.465 4.584 1.00 88.62 85 ILE A C 1
ATOM 672 O O . ILE A 1 85 ? -8.117 -3.014 3.481 1.00 88.62 85 ILE A O 1
ATOM 676 N N . ARG A 1 86 ? -8.456 -3.133 5.697 1.00 90.50 86 ARG A N 1
ATOM 677 C CA . ARG A 1 86 ? -8.710 -4.576 5.738 1.00 90.50 86 ARG A CA 1
ATOM 678 C C . ARG A 1 86 ? -9.888 -4.993 4.860 1.00 90.50 86 ARG A C 1
ATOM 680 O O . ARG A 1 86 ? -9.837 -6.047 4.236 1.00 90.50 86 ARG A O 1
ATOM 687 N N . THR A 1 87 ? -10.907 -4.148 4.777 1.00 90.75 87 THR A N 1
ATOM 688 C CA . THR A 1 87 ? -12.115 -4.375 3.978 1.00 90.75 87 THR A CA 1
ATOM 689 C C . THR A 1 87 ? -11.804 -4.587 2.495 1.00 90.75 87 THR A C 1
ATOM 691 O O . THR A 1 87 ? -12.368 -5.499 1.903 1.00 90.75 87 THR A O 1
ATOM 694 N N . LEU A 1 88 ? -10.848 -3.853 1.9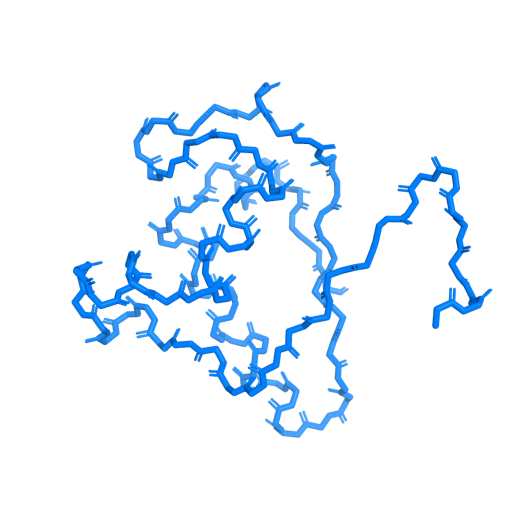03 1.00 91.19 88 LEU A N 1
ATOM 695 C CA . LEU A 1 88 ? -10.417 -4.082 0.511 1.00 91.19 88 LEU A CA 1
ATOM 696 C C . LEU A 1 88 ? -9.760 -5.450 0.314 1.00 91.19 88 LEU A C 1
ATOM 698 O O . LEU A 1 88 ? -9.937 -6.078 -0.730 1.00 91.19 88 LEU A O 1
ATOM 702 N N . VAL A 1 89 ? -8.991 -5.903 1.307 1.00 92.75 89 VAL A N 1
ATOM 703 C CA . VAL A 1 89 ? -8.340 -7.218 1.269 1.00 92.75 89 VAL A CA 1
ATOM 704 C C . VAL A 1 89 ? -9.392 -8.321 1.347 1.00 92.75 89 VAL A C 1
ATOM 706 O O . VAL A 1 89 ? -9.379 -9.239 0.534 1.00 92.75 89 VAL A O 1
ATOM 709 N N . GLU A 1 90 ? -10.324 -8.218 2.295 1.00 93.31 90 GLU A N 1
ATOM 710 C CA . GLU A 1 90 ? -11.365 -9.227 2.521 1.00 93.31 90 GLU A CA 1
ATOM 711 C C . GLU A 1 90 ? -12.384 -9.298 1.380 1.00 93.31 90 GLU A C 1
ATOM 713 O O . GLU A 1 90 ? -12.840 -10.387 1.037 1.00 93.31 90 GLU A O 1
ATOM 718 N N . ALA A 1 91 ? -12.688 -8.167 0.744 1.00 93.62 91 ALA A N 1
ATOM 719 C CA . ALA A 1 91 ? -13.549 -8.112 -0.432 1.00 93.62 91 ALA A CA 1
ATOM 720 C C . ALA A 1 91 ? -12.836 -8.523 -1.741 1.00 93.62 91 ALA A C 1
ATOM 722 O O . ALA A 1 91 ? -13.472 -8.602 -2.788 1.00 93.62 91 ALA A O 1
ATOM 723 N N . GLY A 1 92 ? -11.534 -8.839 -1.702 1.00 95.06 92 GLY A N 1
ATOM 724 C CA . GLY A 1 92 ? -10.808 -9.370 -2.861 1.00 95.06 92 GLY A CA 1
ATOM 725 C C . GLY A 1 92 ? -10.436 -8.321 -3.914 1.00 95.06 92 GLY A C 1
ATOM 726 O O . GLY A 1 92 ? -10.293 -8.651 -5.091 1.00 95.06 92 GLY A O 1
ATOM 727 N N . HIS A 1 93 ? -10.259 -7.060 -3.510 1.00 94.88 93 HIS A N 1
ATOM 728 C CA . HIS A 1 93 ? -9.874 -5.966 -4.411 1.00 94.88 93 HIS A CA 1
ATOM 729 C C . HIS A 1 93 ? -8.355 -5.734 -4.488 1.00 94.88 93 HIS A C 1
ATOM 731 O O . HIS A 1 93 ? -7.901 -4.928 -5.303 1.00 94.88 93 HIS A O 1
ATOM 737 N N . VAL A 1 94 ? -7.556 -6.423 -3.664 1.00 96.06 94 VAL A N 1
ATOM 738 C CA . VAL A 1 94 ? -6.085 -6.324 -3.656 1.00 96.06 94 VAL A CA 1
ATOM 739 C C . VAL A 1 94 ? -5.466 -7.515 -4.390 1.00 96.06 94 VAL A C 1
ATOM 741 O O . VAL A 1 94 ? -5.707 -8.667 -4.039 1.00 96.06 94 VAL A O 1
ATOM 744 N N . TYR A 1 95 ? -4.642 -7.219 -5.393 1.00 96.56 95 TYR A N 1
ATOM 745 C CA . TYR A 1 95 ? -3.990 -8.157 -6.305 1.00 96.56 95 TYR A CA 1
ATOM 746 C C . TYR A 1 95 ? -2.476 -7.919 -6.328 1.00 96.56 95 TYR A C 1
ATOM 748 O O . TYR A 1 95 ? -1.996 -6.856 -5.924 1.00 96.56 95 TYR A O 1
ATOM 756 N N . ILE A 1 96 ? -1.740 -8.902 -6.844 1.00 93.19 96 ILE A N 1
ATOM 757 C CA . ILE A 1 96 ? -0.283 -8.899 -7.022 1.00 93.19 96 ILE A CA 1
ATOM 758 C C . ILE A 1 96 ? -0.002 -9.219 -8.487 1.00 93.19 96 ILE A C 1
ATOM 760 O O . ILE A 1 96 ? -0.566 -10.232 -8.961 1.00 93.19 96 ILE A O 1
#

Organism: Streptococcus pneumoniae (NCBI:txid1313)

Sequence (96 aa):
KQGRARKFQAILPLRGKVINTAKAKMADILKNEEINTMIYNIGPGVGADFSIEDANYDKIIIMTDPDTDGAHIHTLLLTFFYRYIRTLVEAGHVYI

Radius of gyration: 13.26 Å; chains: 1; bounding box: 33×22×38 Å